Protein AF-A0AAW1I4V8-F1 (afdb_monomer_lite)

Radius of gyration: 15.73 Å; chains: 1; bounding box: 42×26×52 Å

Structure (mmCIF, N/CA/C/O backbone):
data_AF-A0AAW1I4V8-F1
#
_entry.id   AF-A0AAW1I4V8-F1
#
loop_
_atom_site.group_PDB
_atom_site.id
_atom_site.type_symbol
_atom_site.label_atom_id
_atom_site.label_alt_id
_atom_site.label_comp_id
_atom_site.label_asym_id
_atom_site.label_entity_id
_atom_site.label_seq_id
_atom_site.pdbx_PDB_ins_code
_atom_site.Cartn_x
_atom_site.Cartn_y
_atom_site.Cartn_z
_atom_site.occupancy
_atom_site.B_iso_or_equiv
_atom_site.auth_seq_id
_atom_site.auth_comp_id
_atom_site.auth_asym_id
_atom_site.auth_atom_id
_atom_site.pdbx_PDB_model_num
ATOM 1 N N . MET A 1 1 ? -29.574 1.452 36.266 1.00 37.41 1 MET A N 1
ATOM 2 C CA . MET A 1 1 ? -28.415 1.976 35.521 1.00 37.41 1 MET A CA 1
ATOM 3 C C . MET A 1 1 ? -28.154 1.018 34.360 1.00 37.41 1 MET A C 1
ATOM 5 O O . MET A 1 1 ? -27.573 -0.029 34.590 1.00 37.41 1 MET A O 1
ATOM 9 N N . HIS A 1 2 ? -28.718 1.272 33.174 1.00 34.50 2 HIS A N 1
ATOM 10 C CA . HIS A 1 2 ? -28.468 0.459 31.974 1.00 34.50 2 HIS A CA 1
ATOM 11 C C . HIS A 1 2 ? -27.445 1.214 31.123 1.00 34.50 2 HIS A C 1
ATOM 13 O O . HIS A 1 2 ? -27.752 2.274 30.583 1.00 34.50 2 HIS A O 1
ATOM 19 N N . GLU A 1 3 ? -26.219 0.706 31.084 1.00 36.41 3 GLU A N 1
ATOM 20 C CA . GLU A 1 3 ? -25.115 1.264 30.307 1.00 36.41 3 GLU A CA 1
ATOM 21 C C . GLU A 1 3 ? -25.362 0.935 28.823 1.00 36.41 3 GLU A C 1
ATOM 23 O O . GLU A 1 3 ? -25.250 -0.217 28.407 1.00 36.41 3 GLU A O 1
ATOM 28 N N . SER A 1 4 ? -25.749 1.936 28.025 1.00 38.56 4 SER A N 1
ATOM 29 C CA . SER A 1 4 ? -25.812 1.825 26.563 1.00 38.56 4 SER A CA 1
ATOM 30 C C . SER A 1 4 ? -24.439 1.435 26.000 1.00 38.56 4 SER A C 1
ATOM 32 O O . SER A 1 4 ? -23.430 1.986 26.457 1.00 38.56 4 SER A O 1
ATOM 34 N N . PRO A 1 5 ? -24.358 0.559 24.980 1.00 43.31 5 PRO A N 1
ATOM 35 C CA . PRO A 1 5 ? -23.096 0.283 24.313 1.00 43.31 5 PRO A CA 1
ATOM 36 C C . PRO A 1 5 ? -22.607 1.586 23.680 1.00 43.31 5 PRO A C 1
ATOM 38 O O . PRO A 1 5 ? -23.241 2.131 22.775 1.00 43.31 5 PRO A O 1
ATOM 41 N N . LYS A 1 6 ? -21.509 2.132 24.219 1.00 41.84 6 LYS A N 1
ATOM 42 C CA . LYS A 1 6 ? -20.831 3.303 23.664 1.00 41.84 6 LYS A CA 1
ATOM 43 C C . LYS A 1 6 ? -20.480 2.962 22.222 1.00 41.84 6 LYS A C 1
ATOM 45 O O . LYS A 1 6 ? -19.616 2.125 21.982 1.00 41.84 6 LYS A O 1
ATOM 50 N N . SER A 1 7 ? -21.175 3.603 21.288 1.00 44.47 7 SER A N 1
ATOM 51 C CA . SER A 1 7 ? -20.802 3.635 19.882 1.00 44.47 7 SER A CA 1
ATOM 52 C C . SER A 1 7 ? -19.355 4.116 19.834 1.00 44.47 7 SER A C 1
ATOM 54 O O . SER A 1 7 ? -19.092 5.289 20.101 1.00 44.47 7 SER A O 1
ATOM 56 N N . MET A 1 8 ? -18.411 3.198 19.610 1.00 43.25 8 MET A N 1
ATOM 57 C CA . MET A 1 8 ? -17.019 3.569 19.392 1.00 43.25 8 MET A CA 1
ATOM 58 C C . MET A 1 8 ? -17.027 4.541 18.212 1.00 43.25 8 MET A C 1
ATOM 60 O O . MET A 1 8 ? -17.596 4.200 17.168 1.00 43.25 8 MET A O 1
ATOM 64 N N . PRO A 1 9 ? -16.505 5.771 18.372 1.00 46.69 9 PRO A N 1
ATOM 65 C CA . PRO A 1 9 ? -16.345 6.646 17.228 1.00 46.69 9 PRO A CA 1
ATOM 66 C C . PRO A 1 9 ? -15.528 5.875 16.184 1.00 46.69 9 PRO A C 1
ATOM 68 O O . PRO A 1 9 ? -14.619 5.130 16.572 1.00 46.69 9 PRO A O 1
ATOM 71 N N . PRO A 1 10 ? -15.853 6.001 14.883 1.00 49.78 10 PRO A N 1
ATOM 72 C CA . PRO A 1 10 ? -14.990 5.445 13.852 1.00 49.78 10 PRO A CA 1
ATOM 73 C C . PRO A 1 10 ? -13.570 5.928 14.156 1.00 49.78 10 PRO A C 1
ATOM 75 O O . PRO A 1 10 ? -13.428 7.089 14.560 1.00 49.78 10 PRO A O 1
ATOM 78 N N . PRO A 1 11 ? -12.545 5.062 14.059 1.00 47.97 11 PRO A N 1
ATOM 79 C CA . PRO A 1 11 ? -11.183 5.465 14.364 1.00 47.97 11 PRO A CA 1
ATOM 80 C C . PRO A 1 11 ? -10.914 6.748 13.584 1.00 47.97 11 PRO A C 1
ATOM 82 O O . PRO A 1 11 ? -11.026 6.772 12.356 1.00 47.97 11 PRO A O 1
ATOM 85 N N . SER A 1 12 ? -10.686 7.843 14.315 1.00 56.09 12 SER A N 1
ATOM 86 C CA . SER A 1 12 ? -10.421 9.145 13.714 1.00 56.09 12 SER A CA 1
ATOM 87 C C . SER A 1 12 ? -9.320 8.968 12.673 1.00 56.09 12 SER A C 1
ATOM 89 O O . SER A 1 12 ? -8.436 8.132 12.848 1.00 56.09 12 SER A O 1
ATOM 91 N N . ALA A 1 13 ? -9.344 9.745 11.590 1.00 55.25 13 ALA A N 1
ATOM 92 C CA . ALA A 1 13 ? -8.357 9.623 10.511 1.00 55.25 13 ALA A CA 1
ATOM 93 C C . ALA A 1 13 ? -6.895 9.659 11.013 1.00 55.25 13 ALA A C 1
ATOM 95 O O . ALA A 1 13 ? -6.014 9.085 10.382 1.00 55.25 13 ALA A O 1
ATOM 96 N N . ASP A 1 14 ? -6.659 10.306 12.160 1.00 57.94 14 ASP A N 1
ATOM 97 C CA . ASP A 1 14 ? -5.379 10.307 12.865 1.00 57.94 14 ASP A CA 1
ATOM 98 C C . ASP A 1 14 ? -4.996 8.926 13.435 1.00 57.94 14 ASP A C 1
ATOM 100 O O . ASP A 1 14 ? -3.875 8.460 13.293 1.00 57.94 14 ASP A O 1
ATOM 104 N N . SER A 1 15 ? -5.953 8.188 13.991 1.00 73.75 15 SER A N 1
ATOM 105 C CA . SER A 1 15 ? -5.721 6.823 14.462 1.00 73.75 15 SER A CA 1
ATOM 106 C C . SER A 1 15 ? -5.340 5.888 13.315 1.00 73.75 15 SER A C 1
ATOM 108 O O . SER A 1 15 ? -4.427 5.090 13.472 1.00 73.75 15 SER A O 1
ATOM 110 N N . VAL A 1 16 ? -5.970 6.001 12.142 1.00 80.12 16 VAL A N 1
ATOM 111 C CA . VAL A 1 16 ? -5.712 5.071 11.027 1.00 80.12 16 VAL A CA 1
ATOM 112 C C . VAL A 1 16 ? -4.287 5.195 10.483 1.00 80.12 16 VAL A C 1
ATOM 114 O O . VAL A 1 16 ? -3.681 4.172 10.171 1.00 80.12 16 VAL A O 1
ATOM 117 N N . HIS A 1 17 ? -3.703 6.399 10.425 1.00 83.88 17 HIS A N 1
ATOM 118 C CA . HIS A 1 17 ? -2.299 6.537 10.005 1.00 83.88 17 HIS A CA 1
ATOM 119 C C . HIS A 1 17 ? -1.329 5.923 11.020 1.00 83.88 17 HIS A C 1
ATOM 121 O O . HIS A 1 17 ? -0.354 5.283 10.616 1.00 83.88 17 HIS A O 1
ATOM 127 N N . VAL A 1 18 ? -1.614 6.070 12.322 1.00 85.25 18 VAL A N 1
ATOM 128 C CA . VAL A 1 18 ? -0.783 5.501 13.390 1.00 85.25 18 VAL A CA 1
ATOM 129 C C . VAL A 1 18 ? -0.848 3.983 13.318 1.00 85.25 18 VAL A C 1
ATOM 131 O O . VAL A 1 18 ? 0.197 3.333 13.288 1.00 85.25 18 VAL A O 1
ATOM 134 N N . LEU A 1 19 ? -2.058 3.429 13.211 1.00 86.81 19 LEU A N 1
ATOM 135 C CA . LEU A 1 19 ? -2.276 1.987 13.113 1.00 86.81 19 LEU A CA 1
ATOM 136 C C . LEU A 1 19 ? -1.623 1.405 11.855 1.00 86.81 19 LEU A C 1
ATOM 138 O O . LEU A 1 19 ? -0.961 0.374 11.933 1.00 86.81 19 LEU A O 1
ATOM 142 N N . LEU A 1 20 ? -1.717 2.103 10.720 1.00 88.31 20 LEU A N 1
ATOM 143 C CA . LEU A 1 20 ? -1.068 1.697 9.476 1.00 88.31 20 LEU A CA 1
ATOM 144 C C . LEU A 1 20 ? 0.456 1.632 9.629 1.00 88.31 20 LEU A C 1
ATOM 146 O O . LEU A 1 20 ? 1.071 0.639 9.245 1.00 88.31 20 LEU A O 1
ATOM 150 N N . LYS A 1 21 ? 1.077 2.662 10.218 1.00 88.12 21 LYS A N 1
ATOM 151 C CA . LYS A 1 21 ? 2.523 2.654 10.491 1.00 88.12 21 LYS A CA 1
ATOM 152 C C . LYS A 1 21 ? 2.913 1.529 11.440 1.00 88.12 21 LYS A C 1
ATOM 154 O O . LYS A 1 21 ? 3.910 0.856 11.197 1.00 88.12 21 LYS A O 1
ATOM 159 N N . GLN A 1 22 ? 2.127 1.306 12.491 1.00 88.38 22 GLN A N 1
ATOM 160 C CA . GLN A 1 22 ? 2.361 0.220 13.440 1.00 88.38 22 GLN A CA 1
ATOM 161 C C . GLN A 1 22 ? 2.289 -1.144 12.754 1.00 88.38 22 GLN A C 1
ATOM 163 O O . GLN A 1 22 ? 3.213 -1.935 12.912 1.00 88.38 22 GLN A O 1
ATOM 168 N N . ALA A 1 23 ? 1.265 -1.387 11.935 1.00 89.00 23 ALA A N 1
ATOM 169 C CA . ALA A 1 23 ? 1.126 -2.623 11.170 1.00 89.00 23 ALA A CA 1
ATOM 170 C C . ALA A 1 23 ? 2.322 -2.848 10.228 1.00 89.00 23 ALA A C 1
ATOM 172 O O . ALA A 1 23 ? 2.895 -3.936 10.195 1.00 89.00 23 ALA A O 1
ATOM 173 N N . LEU A 1 24 ? 2.756 -1.797 9.520 1.00 88.06 24 LEU A N 1
ATOM 174 C CA . LEU A 1 24 ? 3.912 -1.839 8.615 1.00 88.06 24 LEU A CA 1
ATOM 175 C C . LEU A 1 24 ? 5.248 -2.058 9.340 1.00 88.06 24 LEU A C 1
ATOM 177 O O . LEU A 1 24 ? 6.196 -2.581 8.753 1.00 88.06 24 LEU A O 1
ATOM 181 N N . HIS A 1 25 ? 5.373 -1.608 10.589 1.00 86.94 25 HIS A N 1
ATOM 182 C CA . HIS A 1 25 ? 6.596 -1.773 11.383 1.00 86.94 25 HIS A CA 1
ATOM 183 C C . HIS A 1 25 ? 6.631 -3.110 12.119 1.00 86.94 25 HIS A C 1
ATOM 185 O O . HIS A 1 25 ? 7.714 -3.666 12.284 1.00 86.94 25 HIS A O 1
ATOM 191 N N . ALA A 1 26 ? 5.471 -3.626 12.518 1.00 86.19 26 ALA A N 1
ATOM 192 C CA . ALA A 1 26 ? 5.325 -4.917 13.179 1.00 86.19 26 ALA A CA 1
ATOM 193 C C . ALA A 1 26 ? 5.274 -6.112 12.203 1.00 86.19 26 ALA A C 1
ATOM 195 O O . ALA A 1 26 ? 5.274 -7.250 12.661 1.00 86.19 26 ALA A O 1
ATOM 196 N N . ASP A 1 27 ? 5.228 -5.867 10.884 1.00 80.44 27 ASP A N 1
ATOM 197 C CA . ASP A 1 27 ? 4.939 -6.875 9.841 1.00 80.44 27 ASP A CA 1
ATOM 198 C C . ASP A 1 27 ? 3.609 -7.621 10.091 1.00 80.44 27 ASP A C 1
ATOM 200 O O . ASP A 1 27 ? 3.405 -8.772 9.698 1.00 80.44 27 ASP A O 1
ATOM 204 N N . ASP A 1 28 ? 2.673 -6.953 10.770 1.00 85.19 28 ASP A N 1
ATOM 205 C CA . ASP A 1 28 ? 1.430 -7.553 11.240 1.00 85.19 28 ASP A CA 1
ATOM 206 C C . ASP A 1 28 ? 0.366 -7.490 10.138 1.00 85.19 28 ASP A C 1
ATOM 208 O O . ASP A 1 28 ? -0.438 -6.560 10.034 1.00 85.19 28 ASP A O 1
ATOM 212 N N . ARG A 1 29 ? 0.407 -8.484 9.247 1.00 82.88 29 ARG A N 1
ATOM 213 C CA . ARG A 1 29 ? -0.484 -8.595 8.080 1.00 82.88 29 ARG A CA 1
ATOM 214 C C . ARG A 1 29 ? -1.980 -8.577 8.417 1.00 82.88 29 ARG A C 1
ATOM 216 O O . ARG A 1 29 ? -2.698 -7.859 7.722 1.00 82.88 29 ARG A O 1
ATOM 223 N N . PRO A 1 30 ? -2.502 -9.326 9.409 1.00 84.38 30 PRO A N 1
ATOM 224 C CA . PRO A 1 30 ? -3.923 -9.238 9.741 1.00 84.38 30 PRO A CA 1
ATOM 225 C C . PRO A 1 30 ? -4.308 -7.840 10.238 1.00 84.38 30 PRO A C 1
ATOM 227 O O . PRO A 1 30 ? -5.369 -7.344 9.861 1.00 84.38 30 PRO A O 1
ATOM 230 N N . PHE A 1 31 ? -3.428 -7.160 10.979 1.00 85.94 31 PHE A N 1
ATOM 231 C CA . PHE 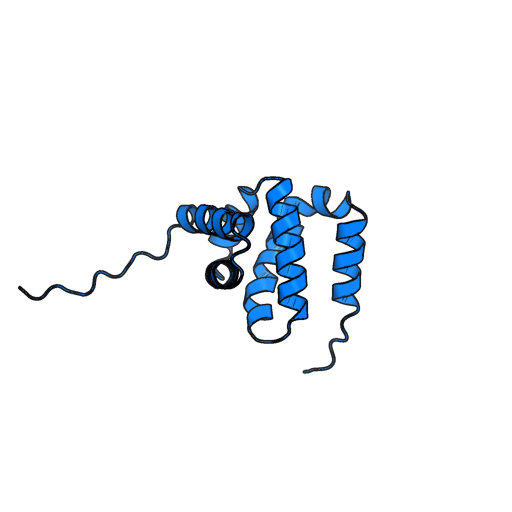A 1 31 ? -3.678 -5.785 11.411 1.00 85.94 31 PHE A CA 1
ATOM 232 C C . PHE A 1 31 ? -3.609 -4.774 10.255 1.00 85.94 31 PHE A C 1
ATOM 234 O O . PHE A 1 31 ? -4.427 -3.855 10.159 1.00 85.94 31 PHE A O 1
ATOM 241 N N . LEU A 1 32 ? -2.691 -4.987 9.308 1.00 88.44 32 LEU A N 1
ATOM 242 C CA . LEU A 1 32 ? -2.618 -4.208 8.073 1.00 88.44 32 LEU A CA 1
ATOM 243 C C . LEU A 1 32 ? -3.906 -4.353 7.251 1.00 88.44 32 LEU A C 1
ATOM 245 O O . LEU A 1 32 ? -4.411 -3.367 6.719 1.00 88.44 32 LEU A O 1
ATOM 249 N N . LEU A 1 33 ? -4.465 -5.563 7.170 1.00 85.75 33 LEU A N 1
ATOM 250 C CA . LEU A 1 33 ? -5.730 -5.822 6.480 1.00 85.75 33 LEU A CA 1
ATOM 251 C C . LEU A 1 33 ? -6.923 -5.141 7.150 1.00 85.75 33 LEU A C 1
ATOM 253 O O . LEU A 1 33 ? -7.793 -4.626 6.447 1.00 85.75 33 LEU A O 1
ATOM 257 N N . GLU A 1 34 ? -6.947 -5.088 8.481 1.00 85.75 34 GLU A N 1
ATOM 258 C CA . GLU A 1 34 ? -7.954 -4.330 9.227 1.00 85.75 34 GLU A CA 1
ATOM 259 C C . GLU A 1 34 ? -7.871 -2.829 8.903 1.00 85.75 34 GLU A C 1
ATOM 261 O O . GLU A 1 34 ? -8.892 -2.202 8.611 1.00 85.75 34 GLU A O 1
ATOM 266 N N . CYS A 1 35 ? -6.655 -2.273 8.826 1.00 88.12 35 CYS A N 1
ATOM 267 C CA . CYS A 1 35 ? -6.436 -0.887 8.399 1.00 88.12 35 CYS A CA 1
ATOM 268 C C . CYS A 1 35 ? -6.915 -0.648 6.956 1.00 88.12 35 CYS A C 1
ATOM 270 O O . CYS A 1 35 ? -7.609 0.333 6.680 1.00 88.12 35 CYS A O 1
ATOM 272 N N . LEU A 1 36 ? -6.584 -1.567 6.042 1.00 87.56 36 LEU A N 1
ATOM 273 C CA . LEU A 1 36 ? -6.987 -1.519 4.631 1.00 87.56 36 LEU A CA 1
ATOM 274 C C . LEU A 1 36 ? -8.505 -1.648 4.440 1.00 87.56 36 LEU A C 1
ATOM 276 O O . LEU A 1 36 ? -9.037 -1.197 3.425 1.00 87.56 36 LEU A O 1
ATOM 280 N N . GLY A 1 37 ? -9.209 -2.230 5.415 1.00 84.75 37 GLY A N 1
ATOM 281 C CA . GLY A 1 37 ? -10.669 -2.302 5.450 1.00 84.75 37 GLY A CA 1
ATOM 282 C C . GLY A 1 37 ? -11.350 -0.932 5.499 1.00 84.75 37 GLY A C 1
ATOM 283 O O . GLY A 1 37 ? -12.525 -0.820 5.147 1.00 84.75 37 GLY A O 1
ATOM 284 N N . ASN A 1 38 ? -10.625 0.130 5.868 1.00 85.56 38 ASN A N 1
ATOM 285 C CA . ASN A 1 38 ? -11.139 1.486 5.758 1.00 85.56 38 ASN A CA 1
ATOM 286 C C . ASN A 1 38 ? -11.135 1.949 4.291 1.00 85.56 38 ASN A C 1
ATOM 288 O O . ASN A 1 38 ? -10.083 2.206 3.706 1.00 85.56 38 ASN A O 1
ATOM 292 N N . GLN A 1 39 ? -12.332 2.062 3.709 1.00 82.62 39 GLN A N 1
ATOM 293 C CA . GLN A 1 39 ? -12.548 2.496 2.325 1.00 82.62 39 GLN A CA 1
ATOM 294 C C . GLN A 1 39 ? -12.883 3.993 2.194 1.00 82.62 39 GLN A C 1
ATOM 296 O O . GLN A 1 39 ? -13.207 4.462 1.099 1.00 82.62 39 GLN A O 1
ATOM 301 N N . ASP A 1 40 ? -12.814 4.766 3.283 1.00 87.50 40 ASP A N 1
ATOM 302 C CA . ASP A 1 40 ? -13.033 6.208 3.216 1.00 87.50 40 ASP A CA 1
ATOM 303 C C . ASP A 1 40 ? -11.853 6.897 2.515 1.00 87.50 40 ASP A C 1
ATOM 305 O O . ASP A 1 40 ? -10.746 6.993 3.046 1.00 87.50 40 ASP A O 1
ATOM 309 N N . ASN A 1 41 ? -12.099 7.415 1.310 1.00 85.12 41 ASN A N 1
ATOM 310 C CA . ASN A 1 41 ? -11.064 8.047 0.489 1.00 85.12 41 ASN A CA 1
ATOM 311 C C . ASN A 1 41 ? -10.336 9.190 1.214 1.00 85.12 41 ASN A C 1
ATOM 313 O O . ASN A 1 41 ? -9.136 9.358 1.012 1.00 85.12 41 ASN A O 1
ATOM 317 N N . LYS A 1 42 ? -11.016 9.968 2.072 1.00 86.50 42 LYS A N 1
ATOM 318 C CA . LYS A 1 42 ? -10.362 11.070 2.795 1.00 86.50 42 LYS A CA 1
ATOM 319 C C . LYS A 1 42 ? -9.392 10.524 3.836 1.00 86.50 42 LYS A C 1
ATOM 321 O O . LYS A 1 42 ? -8.291 11.058 3.971 1.00 86.50 42 LYS A O 1
ATOM 326 N N . VAL A 1 43 ? -9.775 9.457 4.537 1.00 87.62 43 VAL A N 1
ATOM 327 C CA . VAL A 1 43 ? -8.903 8.785 5.507 1.00 87.62 43 VAL A CA 1
ATOM 328 C C . VAL A 1 43 ? -7.705 8.141 4.816 1.00 87.62 43 VAL A C 1
ATOM 330 O O . VAL A 1 43 ? -6.581 8.328 5.283 1.00 87.62 43 VAL A O 1
ATOM 333 N N . ILE A 1 44 ? -7.914 7.456 3.689 1.00 89.25 44 ILE A N 1
ATOM 334 C CA . ILE A 1 44 ? -6.835 6.842 2.900 1.00 89.25 44 ILE A CA 1
ATOM 335 C C . ILE A 1 44 ? -5.834 7.913 2.455 1.00 89.25 44 ILE A C 1
ATOM 337 O O . ILE A 1 44 ? -4.644 7.812 2.745 1.00 89.25 44 ILE A O 1
ATOM 341 N N . THR A 1 45 ? -6.313 8.976 1.805 1.00 87.94 45 THR A N 1
ATOM 342 C CA . THR A 1 45 ? -5.461 10.054 1.285 1.00 87.94 45 THR A CA 1
ATOM 343 C C . THR A 1 45 ? -4.710 10.787 2.395 1.00 87.94 45 THR A C 1
ATOM 345 O O . THR A 1 45 ? -3.524 11.078 2.225 1.00 87.94 45 THR A O 1
ATOM 348 N N . ASN A 1 46 ? -5.352 11.062 3.536 1.00 88.56 46 ASN A N 1
ATOM 349 C CA . ASN A 1 46 ? -4.676 11.667 4.686 1.00 88.56 46 ASN A CA 1
ATOM 350 C C . ASN A 1 46 ? -3.610 10.726 5.268 1.00 88.56 46 ASN A C 1
ATOM 352 O O . ASN A 1 46 ? -2.480 11.145 5.498 1.00 88.56 46 ASN A O 1
ATOM 356 N N . SER A 1 47 ? -3.937 9.444 5.441 1.00 88.75 47 SER A N 1
ATOM 357 C CA . SER A 1 47 ? -3.010 8.459 6.009 1.00 88.75 47 SER A CA 1
ATOM 358 C C . SER A 1 47 ? -1.777 8.279 5.126 1.00 88.75 47 SER A C 1
ATOM 360 O O . SER A 1 47 ? -0.652 8.333 5.615 1.00 88.75 47 SER A O 1
ATOM 362 N N . VAL A 1 48 ? -1.979 8.148 3.812 1.00 89.00 48 VAL A N 1
ATOM 363 C CA . VAL A 1 48 ? -0.905 7.989 2.823 1.00 89.00 48 VAL A CA 1
ATOM 364 C C . VAL A 1 48 ? -0.048 9.255 2.679 1.00 89.00 48 VAL A C 1
ATOM 366 O O . VAL A 1 48 ? 1.161 9.150 2.469 1.00 89.00 48 VAL A O 1
ATOM 369 N N . SER A 1 49 ? -0.625 10.453 2.841 1.00 88.12 49 SER A N 1
ATOM 370 C CA . SER A 1 49 ? 0.143 11.713 2.875 1.00 88.12 49 SER A CA 1
ATOM 371 C C . SER A 1 49 ? 1.134 11.790 4.034 1.00 88.12 49 SER A C 1
ATOM 373 O O . SER A 1 49 ? 2.162 12.447 3.906 1.00 88.12 49 SER A O 1
ATOM 375 N N . GLN A 1 50 ? 0.836 11.142 5.163 1.00 87.25 50 GLN A N 1
ATOM 376 C CA . GLN A 1 50 ? 1.661 11.207 6.375 1.00 87.25 50 GLN A CA 1
ATOM 377 C C . GLN A 1 50 ? 2.728 10.101 6.464 1.00 87.25 50 GLN A C 1
ATOM 379 O O . GLN A 1 50 ? 3.455 10.002 7.463 1.00 87.25 50 GLN A O 1
ATOM 384 N N . LEU A 1 51 ? 2.833 9.248 5.442 1.00 86.75 51 LEU A N 1
ATOM 385 C CA . LEU A 1 51 ? 3.843 8.196 5.373 1.00 86.75 51 LEU A CA 1
ATOM 386 C C . LEU A 1 51 ? 5.220 8.765 5.026 1.00 86.75 51 LEU A C 1
ATOM 388 O O . LEU A 1 51 ? 5.355 9.672 4.205 1.00 86.75 51 LEU A O 1
ATOM 392 N N . SER A 1 52 ? 6.257 8.203 5.647 1.00 87.19 52 SER A N 1
ATOM 393 C CA . SER A 1 52 ? 7.637 8.480 5.248 1.00 87.19 52 SER A CA 1
ATOM 394 C C . SER A 1 52 ? 7.989 7.717 3.965 1.00 87.19 52 SER A C 1
ATOM 396 O O . SER A 1 52 ? 7.336 6.730 3.626 1.00 87.19 52 SER A O 1
ATOM 398 N N . ALA A 1 53 ? 9.060 8.118 3.271 1.00 83.00 53 ALA A N 1
ATOM 399 C CA . ALA A 1 53 ? 9.543 7.414 2.077 1.00 83.00 53 ALA A CA 1
ATOM 400 C C . ALA A 1 53 ? 9.763 5.908 2.320 1.00 83.00 53 ALA A C 1
ATOM 402 O O . ALA A 1 53 ? 9.394 5.092 1.483 1.00 83.00 53 ALA A O 1
ATOM 403 N N . ALA A 1 54 ? 10.302 5.526 3.484 1.00 85.88 54 ALA A N 1
ATOM 404 C CA . ALA A 1 54 ? 10.510 4.123 3.839 1.00 85.88 54 ALA A CA 1
ATOM 405 C C . ALA A 1 54 ? 9.186 3.361 4.027 1.00 85.88 54 ALA A C 1
ATOM 407 O O . ALA A 1 54 ? 9.052 2.230 3.558 1.00 85.88 54 ALA A O 1
ATOM 408 N N . ASP A 1 55 ? 8.200 3.985 4.674 1.00 87.88 55 ASP A N 1
ATOM 409 C CA . ASP A 1 55 ? 6.891 3.368 4.907 1.00 87.88 55 ASP A CA 1
ATOM 410 C C . ASP A 1 55 ? 6.096 3.217 3.602 1.00 87.88 55 ASP A C 1
ATOM 412 O O . ASP A 1 55 ? 5.372 2.238 3.441 1.00 87.88 55 ASP A O 1
ATOM 416 N N . ILE A 1 56 ? 6.270 4.142 2.649 1.00 88.25 56 ILE A N 1
ATOM 417 C CA . ILE A 1 56 ? 5.653 4.077 1.314 1.00 88.25 56 ILE A CA 1
ATOM 418 C C . ILE A 1 56 ? 6.077 2.801 0.585 1.00 88.25 56 ILE A C 1
ATOM 420 O O . ILE A 1 56 ? 5.219 2.088 0.066 1.00 88.25 56 ILE A O 1
ATOM 424 N N . PHE A 1 57 ? 7.374 2.481 0.569 1.00 85.25 57 PHE A N 1
ATOM 425 C CA . PHE A 1 57 ? 7.863 1.273 -0.102 1.00 85.25 57 PHE A CA 1
ATOM 426 C C . PHE A 1 57 ? 7.411 -0.007 0.607 1.00 85.25 57 PHE A C 1
ATOM 428 O O . PHE A 1 57 ? 6.994 -0.951 -0.061 1.00 85.25 57 PHE A O 1
ATOM 435 N N . LYS A 1 58 ? 7.418 -0.029 1.948 1.00 89.25 58 LYS A N 1
ATOM 436 C CA . LYS A 1 58 ? 6.884 -1.163 2.725 1.00 89.25 58 LYS A CA 1
ATOM 437 C C . LYS A 1 58 ? 5.400 -1.398 2.449 1.00 89.25 58 LYS A C 1
ATOM 439 O O . LYS A 1 58 ? 4.971 -2.540 2.283 1.00 89.25 58 LYS A O 1
ATOM 444 N N . LEU A 1 59 ? 4.622 -0.318 2.382 1.00 89.25 59 LEU A N 1
ATOM 445 C CA . LEU A 1 59 ? 3.202 -0.390 2.067 1.00 89.25 59 LEU A CA 1
ATOM 446 C C . LEU A 1 59 ? 2.977 -0.861 0.632 1.00 89.25 59 LEU A C 1
ATOM 448 O O . LEU A 1 59 ? 2.112 -1.701 0.411 1.00 89.25 59 LEU A O 1
ATOM 452 N N . LEU A 1 60 ? 3.762 -0.369 -0.330 1.00 88.44 60 LEU A N 1
ATOM 453 C CA . LEU A 1 60 ? 3.686 -0.802 -1.724 1.00 88.44 60 LEU A CA 1
ATOM 454 C C . LEU A 1 60 ? 3.940 -2.310 -1.861 1.00 88.44 60 LEU A C 1
ATOM 456 O O . LEU A 1 60 ? 3.136 -2.998 -2.485 1.00 88.44 60 LEU A O 1
ATOM 460 N N . ASP A 1 61 ? 5.013 -2.823 -1.255 1.00 87.44 61 ASP A N 1
ATOM 461 C CA . ASP A 1 61 ? 5.346 -4.254 -1.278 1.00 87.44 61 ASP A CA 1
ATOM 462 C C . ASP A 1 61 ? 4.234 -5.103 -0.639 1.00 87.44 61 ASP A C 1
ATOM 464 O O . ASP A 1 61 ? 3.741 -6.064 -1.237 1.00 87.44 61 ASP A O 1
ATOM 468 N N . SER A 1 62 ? 3.739 -4.661 0.521 1.00 89.00 62 SER A N 1
ATOM 469 C CA . SER A 1 62 ? 2.630 -5.316 1.219 1.00 89.00 62 SER A CA 1
ATOM 470 C C . SER A 1 62 ? 1.352 -5.338 0.376 1.00 89.00 62 SER A C 1
ATOM 472 O O . SER A 1 62 ? 0.707 -6.378 0.258 1.00 89.00 62 SER A O 1
ATOM 474 N N . LEU A 1 63 ? 0.993 -4.214 -0.253 1.00 87.62 63 LEU A N 1
ATOM 475 C CA . LEU A 1 63 ? -0.173 -4.107 -1.134 1.00 87.62 63 LEU A CA 1
ATOM 476 C C . LEU A 1 63 ? -0.044 -5.028 -2.347 1.00 87.62 63 LEU A C 1
ATOM 478 O O . LEU A 1 63 ? -1.003 -5.714 -2.689 1.00 87.62 63 LEU A O 1
ATOM 482 N N . ILE A 1 64 ? 1.130 -5.079 -2.978 1.00 85.06 64 ILE A N 1
ATOM 483 C CA . ILE A 1 64 ? 1.396 -5.970 -4.114 1.00 85.06 64 ILE A CA 1
ATOM 484 C C . ILE A 1 64 ? 1.230 -7.433 -3.690 1.00 85.06 64 ILE A C 1
ATOM 486 O O . ILE A 1 64 ? 0.527 -8.184 -4.368 1.00 85.06 64 ILE A O 1
ATOM 490 N N . SER A 1 65 ? 1.796 -7.818 -2.544 1.00 85.56 65 SER A N 1
ATOM 491 C CA . SER A 1 65 ? 1.654 -9.162 -1.974 1.00 85.56 65 SER A CA 1
ATOM 492 C C . SER A 1 65 ? 0.186 -9.513 -1.685 1.00 85.56 65 SER A C 1
ATOM 494 O O . SER A 1 65 ? -0.295 -10.578 -2.072 1.00 85.56 65 SER A O 1
ATOM 496 N N . ILE A 1 66 ? -0.578 -8.583 -1.101 1.00 83.75 66 ILE A N 1
ATOM 497 C CA . ILE A 1 66 ? -2.012 -8.755 -0.814 1.00 83.75 66 ILE A CA 1
ATOM 498 C C . ILE A 1 66 ? -2.840 -8.895 -2.096 1.00 83.75 66 ILE A C 1
ATOM 500 O O . ILE A 1 66 ? -3.723 -9.749 -2.176 1.00 83.75 66 ILE A O 1
ATOM 504 N N . ILE A 1 67 ? -2.553 -8.089 -3.116 1.00 81.50 67 ILE A N 1
ATOM 505 C CA . ILE A 1 67 ? -3.254 -8.146 -4.404 1.00 81.50 67 ILE A CA 1
ATOM 506 C C . ILE A 1 67 ? -2.976 -9.476 -5.117 1.00 81.50 67 ILE A C 1
ATOM 508 O O . ILE A 1 67 ? -3.884 -10.052 -5.722 1.00 81.50 67 ILE A O 1
ATOM 512 N N . GLN A 1 68 ? -1.754 -10.005 -5.004 1.00 79.00 68 GLN A N 1
ATOM 513 C CA . GLN A 1 68 ? -1.398 -11.315 -5.553 1.00 79.00 68 GLN A CA 1
ATOM 514 C C . GLN A 1 68 ? -2.133 -12.479 -4.870 1.00 79.00 68 GLN A C 1
ATOM 516 O O . GLN A 1 68 ? -2.408 -13.480 -5.534 1.00 79.00 68 GLN A O 1
ATOM 521 N N . LEU A 1 69 ? -2.507 -12.351 -3.590 1.00 75.25 69 LEU A N 1
ATOM 522 C CA . LEU A 1 69 ? -3.190 -13.409 -2.830 1.00 75.25 69 LEU A CA 1
ATOM 523 C C . LEU A 1 69 ? -4.620 -13.729 -3.328 1.00 75.25 69 LEU A C 1
ATOM 525 O O . LEU A 1 69 ? -5.142 -14.779 -2.962 1.00 75.25 69 LEU A O 1
ATOM 529 N N . ARG A 1 70 ? -5.198 -12.914 -4.235 1.00 67.81 70 ARG A N 1
ATOM 530 C CA . ARG A 1 70 ? -6.552 -13.029 -4.840 1.00 67.81 70 ARG A CA 1
ATOM 531 C C . ARG A 1 70 ? -7.713 -13.019 -3.816 1.00 67.81 70 ARG A C 1
ATOM 533 O O . ARG A 1 70 ? -7.605 -13.489 -2.693 1.00 67.81 70 ARG A O 1
ATOM 540 N N . GLY A 1 71 ? -8.878 -12.491 -4.216 1.00 71.69 71 GLY A N 1
ATOM 541 C CA . GLY A 1 71 ? -10.122 -12.525 -3.421 1.00 71.69 71 GLY A CA 1
ATOM 542 C C . GLY A 1 71 ? -10.627 -11.156 -2.948 1.00 71.69 71 GLY A C 1
ATOM 543 O O . GLY A 1 71 ? -10.222 -10.121 -3.469 1.00 71.69 71 GLY A O 1
ATOM 544 N N . ALA A 1 72 ? -11.528 -11.144 -1.956 1.00 69.62 72 ALA A N 1
ATOM 545 C CA . ALA A 1 72 ? -12.200 -9.929 -1.459 1.00 69.62 72 ALA A CA 1
ATOM 546 C C . ALA A 1 72 ? -11.228 -8.853 -0.935 1.00 69.62 72 ALA A C 1
ATOM 548 O O . ALA A 1 72 ? -11.519 -7.660 -0.979 1.00 69.62 72 ALA A O 1
ATOM 549 N N . VAL A 1 73 ? -10.036 -9.279 -0.515 1.00 73.81 73 VAL A N 1
ATOM 550 C CA . VAL A 1 73 ? -8.946 -8.429 -0.024 1.00 73.81 73 VAL A CA 1
ATOM 551 C C . VAL A 1 73 ? -8.443 -7.440 -1.084 1.00 73.81 73 VAL A C 1
ATOM 553 O O . VAL A 1 73 ? -7.986 -6.346 -0.753 1.00 73.81 73 VAL A O 1
ATOM 556 N N . LEU A 1 74 ? -8.602 -7.786 -2.367 1.00 78.31 74 LEU A N 1
ATOM 557 C CA . LEU A 1 74 ? -8.281 -6.922 -3.500 1.00 78.31 74 LEU A CA 1
ATOM 558 C C . LEU A 1 74 ? -9.085 -5.617 -3.466 1.00 78.31 74 LEU A C 1
ATOM 560 O O . LEU A 1 74 ? -8.538 -4.543 -3.701 1.00 78.31 74 LEU A O 1
ATOM 564 N N . VAL A 1 75 ? -10.376 -5.708 -3.137 1.00 79.88 75 VAL A N 1
ATOM 565 C CA . VAL A 1 75 ? -11.290 -4.556 -3.109 1.00 79.88 75 VAL A CA 1
ATOM 566 C C . VAL A 1 75 ? -10.860 -3.551 -2.039 1.00 79.88 75 VAL A C 1
ATOM 568 O O . VAL A 1 75 ? -10.993 -2.346 -2.235 1.00 79.88 75 VAL A O 1
ATOM 571 N N . CYS A 1 76 ? -10.285 -4.038 -0.938 1.00 83.19 76 CYS A N 1
ATOM 572 C CA . CYS A 1 76 ? -9.716 -3.204 0.116 1.00 83.19 76 CYS A CA 1
ATOM 573 C C . CYS A 1 76 ? -8.343 -2.640 -0.274 1.00 83.19 76 CYS A C 1
ATOM 575 O O . CYS A 1 76 ? -8.088 -1.470 -0.039 1.00 83.19 76 CYS A O 1
ATOM 577 N N . ALA A 1 77 ? -7.469 -3.417 -0.918 1.00 85.38 77 ALA A N 1
ATOM 578 C CA . ALA A 1 77 ? -6.108 -2.979 -1.248 1.00 85.38 77 ALA A CA 1
ATOM 579 C C . ALA A 1 77 ? -6.033 -1.961 -2.409 1.00 85.38 77 ALA A C 1
ATOM 581 O O . ALA A 1 77 ? -5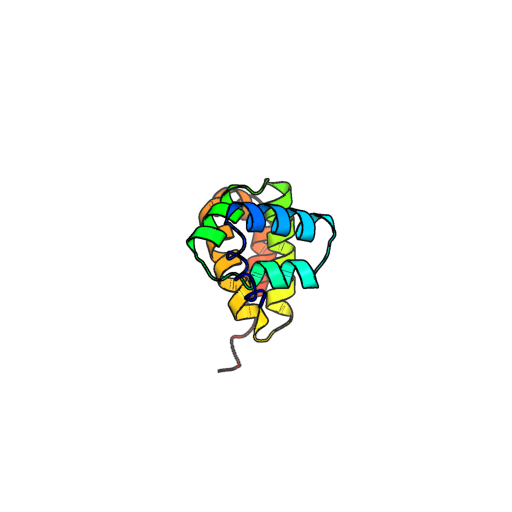.168 -1.083 -2.421 1.00 85.38 77 ALA A O 1
ATOM 582 N N . LEU A 1 78 ? -6.938 -2.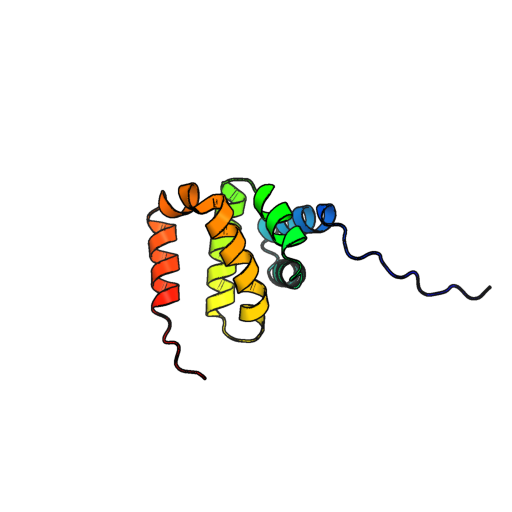046 -3.388 1.00 84.69 78 LEU A N 1
ATOM 583 C CA . LEU A 1 78 ? -6.933 -1.180 -4.575 1.00 84.69 78 LEU A CA 1
ATOM 584 C C . LEU A 1 78 ? -7.044 0.331 -4.292 1.00 84.69 78 LEU A C 1
ATOM 586 O O . LEU A 1 78 ? -6.242 1.082 -4.858 1.00 84.69 78 LEU A O 1
ATOM 590 N N . PRO A 1 79 ? -7.988 0.829 -3.466 1.00 87.56 79 PRO A N 1
ATOM 591 C CA . PRO A 1 79 ? -8.090 2.265 -3.199 1.00 87.56 79 PRO A CA 1
ATOM 592 C C . PRO A 1 79 ? -6.841 2.817 -2.493 1.00 87.56 79 PRO A C 1
ATOM 594 O O . PRO A 1 79 ? -6.419 3.939 -2.781 1.00 87.56 79 PRO A O 1
ATOM 597 N N . TRP A 1 80 ? -6.181 2.005 -1.665 1.00 90.69 80 TRP A N 1
ATOM 598 C CA . TRP A 1 80 ? -4.910 2.355 -1.030 1.00 90.69 80 TRP A CA 1
ATOM 599 C C . TRP A 1 80 ? -3.761 2.427 -2.032 1.00 90.69 80 TRP A C 1
ATOM 601 O O . TRP A 1 80 ? -3.042 3.427 -2.057 1.00 90.69 80 TRP A O 1
ATOM 611 N N . LEU A 1 81 ? -3.636 1.431 -2.918 1.00 87.56 81 LEU A N 1
ATOM 612 C CA . LEU A 1 81 ? -2.644 1.451 -3.997 1.00 87.56 81 LEU A CA 1
ATOM 613 C C . LEU A 1 81 ? -2.832 2.674 -4.903 1.00 87.56 81 LEU A C 1
ATOM 615 O O . LEU A 1 81 ? -1.866 3.354 -5.244 1.00 87.56 81 LEU A O 1
ATOM 619 N N . ARG A 1 82 ? -4.081 2.996 -5.256 1.00 87.62 82 ARG A N 1
ATOM 620 C CA . ARG A 1 82 ? -4.397 4.173 -6.071 1.00 87.62 82 ARG A CA 1
ATOM 621 C C . ARG A 1 82 ? -3.982 5.470 -5.378 1.00 87.62 82 ARG A C 1
ATOM 623 O O . ARG A 1 82 ? -3.355 6.304 -6.025 1.00 87.62 82 ARG A O 1
ATOM 630 N N . SER A 1 83 ? -4.304 5.649 -4.094 1.00 89.06 83 SER A N 1
ATOM 631 C CA . SER A 1 83 ? -3.910 6.859 -3.355 1.00 89.06 83 SER A CA 1
ATOM 632 C C . SER A 1 83 ? -2.388 6.980 -3.247 1.00 89.06 83 SER A C 1
ATOM 634 O O . SER A 1 83 ? -1.847 8.064 -3.460 1.00 89.06 83 SER A O 1
ATOM 636 N N . LEU A 1 84 ? -1.695 5.862 -3.004 1.00 88.06 84 LEU A N 1
ATOM 637 C CA . LEU A 1 84 ? -0.233 5.796 -2.945 1.00 88.06 84 LEU A CA 1
ATOM 638 C C . LEU A 1 84 ? 0.408 6.248 -4.262 1.00 88.06 84 LEU A C 1
ATOM 640 O O . LEU A 1 84 ? 1.290 7.105 -4.255 1.00 88.06 84 LEU A O 1
ATOM 644 N N . LEU A 1 85 ? -0.085 5.739 -5.393 1.00 84.56 85 LEU A N 1
ATOM 645 C CA . LEU A 1 85 ? 0.390 6.128 -6.721 1.00 84.56 85 LEU A CA 1
ATOM 646 C C . LEU A 1 85 ? 0.071 7.591 -7.045 1.00 84.56 85 LEU A C 1
ATOM 648 O O . LEU A 1 85 ? 0.922 8.291 -7.582 1.00 84.56 85 LEU A O 1
ATOM 652 N N . LEU A 1 86 ? -1.124 8.080 -6.707 1.00 85.19 86 LEU A N 1
ATOM 653 C CA . LEU A 1 86 ? -1.500 9.469 -6.983 1.00 85.19 86 LEU A CA 1
ATOM 654 C C . LEU A 1 86 ? -0.656 10.473 -6.189 1.00 85.19 86 LEU A C 1
ATOM 656 O O . LEU A 1 86 ? -0.293 11.515 -6.729 1.00 85.19 86 LEU A O 1
ATOM 660 N N . GLN A 1 87 ? -0.331 10.166 -4.932 1.00 85.19 87 GLN A N 1
ATOM 661 C CA . GLN A 1 87 ? 0.388 11.089 -4.048 1.00 85.19 87 GLN A CA 1
ATOM 662 C C . GLN A 1 87 ? 1.908 10.982 -4.179 1.00 85.19 87 GLN A C 1
ATOM 664 O O . GLN A 1 87 ? 2.599 11.993 -4.088 1.00 85.19 87 GLN A O 1
ATOM 669 N N . HIS A 1 88 ? 2.429 9.780 -4.436 1.00 83.44 88 HIS A N 1
ATOM 670 C CA . HIS A 1 88 ? 3.867 9.497 -4.389 1.00 83.44 88 HIS A CA 1
ATOM 671 C C . HIS A 1 88 ? 4.420 8.929 -5.703 1.00 83.44 88 HIS A C 1
ATOM 673 O O . HIS A 1 88 ? 5.502 8.345 -5.709 1.00 83.44 88 HIS A O 1
ATOM 679 N N . SER A 1 89 ? 3.722 9.122 -6.831 1.00 74.19 89 SER A N 1
ATOM 680 C CA . SER A 1 89 ? 4.149 8.651 -8.166 1.00 74.19 89 SER A CA 1
ATOM 681 C C . SER A 1 89 ? 5.604 8.984 -8.481 1.00 74.19 89 SER A C 1
ATOM 683 O O . SER A 1 89 ? 6.329 8.111 -8.936 1.00 74.19 89 SER A O 1
ATOM 685 N N . SER A 1 90 ? 6.056 10.207 -8.192 1.00 75.62 90 SER A N 1
ATOM 686 C CA . SER A 1 90 ? 7.441 10.633 -8.438 1.00 75.62 90 SER A CA 1
ATOM 687 C C . SER A 1 90 ? 8.467 9.760 -7.697 1.00 75.62 90 SER A C 1
ATOM 689 O O . SER A 1 90 ? 9.472 9.347 -8.273 1.00 75.62 90 SER A O 1
ATOM 691 N N . VAL A 1 91 ? 8.180 9.399 -6.441 1.00 74.69 91 VAL A N 1
ATOM 692 C CA . VAL A 1 91 ? 9.050 8.561 -5.598 1.00 74.69 91 VAL A CA 1
ATOM 693 C C . VAL A 1 91 ? 9.014 7.101 -6.053 1.00 74.69 91 VAL A C 1
ATOM 695 O O . VAL A 1 91 ? 10.052 6.448 -6.116 1.00 74.69 91 VAL A O 1
ATOM 698 N N . ILE A 1 92 ? 7.830 6.607 -6.419 1.00 74.00 92 ILE A N 1
ATOM 699 C CA . ILE A 1 92 ? 7.613 5.220 -6.851 1.00 74.00 92 ILE A CA 1
ATOM 700 C C . ILE A 1 92 ? 8.226 4.968 -8.237 1.00 74.00 92 ILE A C 1
ATOM 702 O O . ILE A 1 92 ? 8.900 3.963 -8.440 1.00 74.00 92 ILE A O 1
ATOM 706 N N . ILE A 1 93 ? 8.030 5.889 -9.184 1.00 74.50 93 ILE A N 1
ATOM 707 C CA . ILE A 1 93 ? 8.544 5.795 -10.561 1.00 74.50 93 ILE A CA 1
ATOM 708 C C . ILE A 1 93 ? 10.068 5.935 -10.598 1.00 74.50 93 ILE A C 1
ATOM 710 O O . ILE A 1 93 ? 10.715 5.323 -11.442 1.00 74.50 93 ILE A O 1
ATOM 714 N N . SER A 1 94 ? 10.657 6.692 -9.669 1.00 75.50 94 SER A N 1
ATOM 715 C CA . SER A 1 94 ? 12.115 6.848 -9.587 1.00 75.50 94 SER A CA 1
ATOM 716 C C . SER A 1 94 ? 12.848 5.558 -9.191 1.00 75.50 94 SER A C 1
ATOM 718 O O . SER A 1 94 ? 14.074 5.511 -9.270 1.00 75.50 94 SER A O 1
ATOM 720 N N . GLN A 1 95 ? 12.132 4.509 -8.770 1.00 74.56 95 GLN A N 1
ATOM 721 C CA . GLN A 1 95 ? 12.724 3.238 -8.372 1.00 74.56 95 GLN A CA 1
ATOM 722 C C . GLN A 1 95 ? 12.341 2.105 -9.335 1.00 74.56 95 GLN A C 1
ATOM 724 O O . GLN A 1 95 ? 11.194 1.664 -9.392 1.00 74.56 95 GLN A O 1
ATOM 729 N N . ASP A 1 96 ? 13.342 1.565 -10.032 1.00 70.69 96 ASP A N 1
ATOM 730 C CA . ASP A 1 96 ? 13.174 0.518 -11.052 1.00 70.69 96 ASP A CA 1
ATOM 731 C C . ASP A 1 96 ? 12.468 -0.746 -10.513 1.00 70.69 96 ASP A C 1
ATOM 733 O O . ASP A 1 96 ? 11.558 -1.293 -11.140 1.00 70.69 96 ASP A O 1
ATOM 737 N N . SER A 1 97 ? 12.792 -1.150 -9.279 1.00 74.50 97 SER A N 1
ATOM 738 C CA . SER A 1 97 ? 12.165 -2.287 -8.592 1.00 74.50 97 SER A CA 1
ATOM 739 C C . SER A 1 97 ? 10.653 -2.119 -8.413 1.00 74.50 97 SER A C 1
ATOM 741 O O . SER A 1 97 ? 9.897 -3.073 -8.602 1.00 74.50 97 SER A O 1
ATOM 743 N N . SER A 1 98 ? 10.210 -0.900 -8.088 1.00 74.25 98 SER A N 1
ATOM 744 C CA . SER A 1 98 ? 8.795 -0.578 -7.893 1.00 74.25 98 SER A CA 1
ATOM 745 C C . SER A 1 98 ? 8.031 -0.646 -9.218 1.00 74.25 98 SER A C 1
ATOM 747 O O . SER A 1 98 ? 6.954 -1.242 -9.283 1.00 74.25 98 SER A O 1
ATOM 749 N N . LEU A 1 99 ? 8.617 -0.131 -10.305 1.00 74.94 99 LEU A N 1
ATOM 750 C CA . LEU A 1 99 ? 8.042 -0.237 -11.651 1.00 74.94 99 LEU A CA 1
ATOM 751 C C . LEU A 1 99 ? 7.915 -1.688 -12.119 1.00 74.94 99 LEU A C 1
ATOM 753 O O . LEU A 1 99 ? 6.873 -2.079 -12.650 1.00 74.94 99 LEU A O 1
ATOM 757 N N . LYS A 1 100 ? 8.941 -2.512 -11.892 1.00 76.81 100 LYS A N 1
ATOM 758 C CA . LYS A 1 100 ? 8.916 -3.931 -12.269 1.00 76.81 100 LYS A CA 1
ATOM 759 C C . LYS A 1 100 ? 7.842 -4.714 -11.507 1.00 76.81 100 LYS A C 1
ATOM 761 O O . LYS A 1 100 ? 7.162 -5.561 -12.096 1.00 76.81 100 LYS A O 1
ATOM 766 N N . ALA A 1 101 ? 7.661 -4.417 -10.221 1.00 77.12 101 ALA A N 1
ATOM 767 C CA . ALA A 1 101 ? 6.642 -5.050 -9.389 1.00 77.12 101 ALA A CA 1
ATOM 768 C C . ALA A 1 101 ? 5.216 -4.645 -9.817 1.00 77.12 101 ALA A C 1
ATOM 770 O O . ALA A 1 101 ? 4.353 -5.510 -9.976 1.00 77.12 101 ALA A O 1
ATOM 771 N N . LEU A 1 102 ? 4.990 -3.359 -10.114 1.00 77.00 102 LEU A N 1
ATOM 772 C CA . LEU A 1 102 ? 3.724 -2.862 -10.671 1.00 77.00 102 LEU A CA 1
ATOM 773 C C . LEU A 1 102 ? 3.413 -3.475 -12.044 1.00 77.00 102 LEU A C 1
ATOM 775 O O . LEU A 1 102 ? 2.279 -3.875 -12.302 1.00 77.00 102 LEU A O 1
ATOM 779 N N . ASN A 1 103 ? 4.416 -3.602 -12.915 1.00 74.00 103 ASN A N 1
ATOM 780 C CA . ASN A 1 103 ? 4.234 -4.198 -14.239 1.00 74.00 103 ASN A CA 1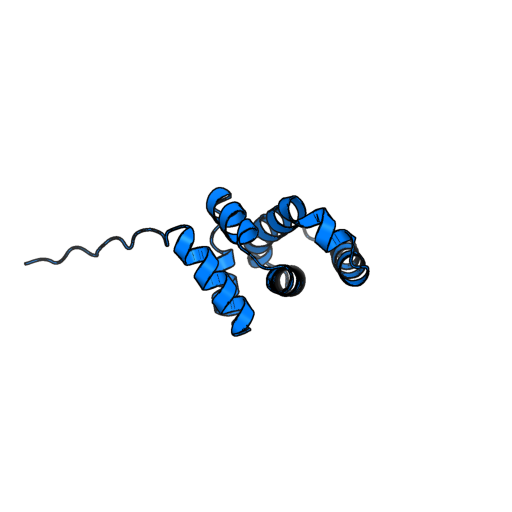
ATOM 781 C C . ASN A 1 103 ? 3.898 -5.700 -14.148 1.00 74.00 103 ASN A C 1
ATOM 783 O O . ASN A 1 103 ? 3.049 -6.209 -14.878 1.00 74.00 103 ASN A O 1
ATOM 787 N N . SER A 1 104 ? 4.492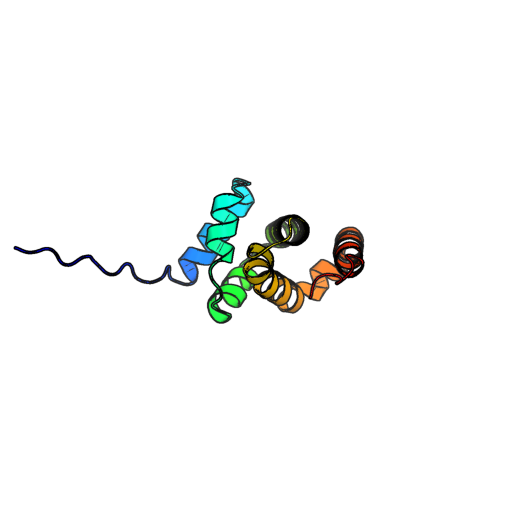 -6.402 -13.179 1.00 76.44 104 SER A N 1
ATOM 788 C CA . SER A 1 104 ? 4.146 -7.800 -12.886 1.00 76.44 104 SER A CA 1
ATOM 789 C C . SER A 1 104 ? 2.695 -7.947 -12.409 1.00 76.44 104 SER A C 1
ATOM 791 O O . SER A 1 104 ? 2.055 -8.952 -12.707 1.00 76.44 104 SER A O 1
ATOM 793 N N . LEU A 1 105 ? 2.154 -6.932 -11.723 1.00 70.94 105 LEU A N 1
ATOM 794 C CA . LEU A 1 105 ? 0.751 -6.874 -11.306 1.00 70.94 105 LEU A CA 1
ATOM 795 C C . LEU A 1 105 ? -0.207 -6.729 -12.503 1.00 70.94 105 LEU A C 1
ATOM 797 O O . LEU A 1 105 ? -1.253 -7.370 -12.530 1.00 70.94 105 LEU A O 1
ATOM 801 N N . TYR A 1 106 ? 0.158 -5.914 -13.500 1.00 66.69 106 TYR A N 1
ATOM 802 C CA . TYR A 1 106 ? -0.620 -5.727 -14.734 1.00 66.69 106 TYR A CA 1
ATOM 803 C C . TYR A 1 106 ? -0.669 -6.997 -15.594 1.00 66.69 106 TYR A C 1
ATOM 805 O O . TYR A 1 106 ? -1.685 -7.300 -16.213 1.00 66.69 106 TYR A O 1
ATOM 813 N N . HIS A 1 107 ? 0.417 -7.770 -15.594 1.00 64.00 107 HIS A N 1
ATOM 814 C CA . HIS A 1 107 ? 0.496 -9.043 -16.303 1.00 64.00 107 HIS A CA 1
ATOM 815 C C . HIS A 1 107 ? -0.308 -10.179 -15.652 1.00 64.00 107 HIS A C 1
ATOM 817 O O . HIS A 1 107 ? -0.376 -11.262 -16.235 1.00 64.00 107 HIS A O 1
ATOM 823 N N . VAL A 1 108 ? -0.934 -9.966 -14.486 1.00 60.53 108 VAL A N 1
ATOM 824 C CA . VAL A 1 108 ? -1.859 -10.948 -13.908 1.00 60.53 108 VAL A CA 1
ATOM 825 C C . VAL A 1 108 ? -3.100 -11.006 -14.808 1.00 60.53 108 VAL A C 1
ATOM 827 O O . VAL A 1 108 ? -3.846 -10.028 -14.874 1.00 60.53 108 VAL A O 1
ATOM 830 N N . PRO A 1 109 ? -3.352 -12.120 -15.522 1.00 49.66 109 PRO A N 1
ATOM 831 C CA . PRO A 1 109 ? -4.465 -12.197 -16.454 1.00 49.66 109 PRO A CA 1
ATOM 832 C C . PRO A 1 109 ? -5.784 -11.979 -15.705 1.00 49.66 109 PRO A C 1
ATOM 834 O O . PRO A 1 109 ? -6.127 -12.742 -14.799 1.00 49.66 109 PRO A O 1
ATOM 837 N N . LEU A 1 110 ? -6.528 -10.956 -16.137 1.00 51.81 110 LEU A N 1
ATOM 838 C CA . LEU A 1 110 ? -7.915 -10.611 -15.777 1.00 51.81 110 LEU A CA 1
ATOM 839 C C . LEU A 1 110 ? -8.937 -11.696 -16.183 1.00 51.81 110 LEU A C 1
ATOM 841 O O . LEU A 1 110 ? -10.105 -11.412 -16.4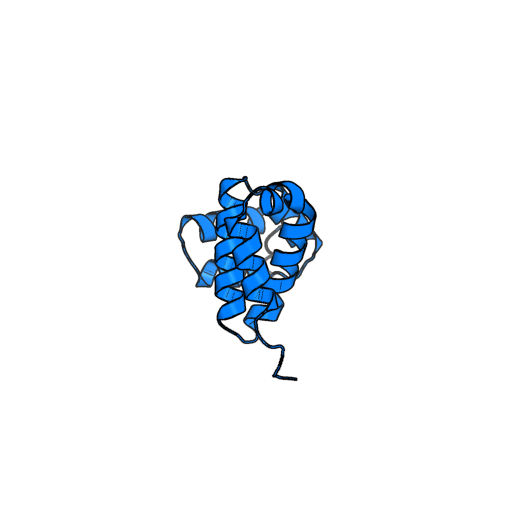22 1.00 51.81 110 LEU A O 1
ATOM 845 N N . VAL A 1 111 ? -8.520 -12.956 -16.279 1.00 47.69 111 VAL A N 1
ATOM 846 C CA . VAL A 1 111 ? -9.424 -14.084 -16.486 1.00 47.69 111 VAL A CA 1
ATOM 847 C C . VAL A 1 111 ? -9.941 -14.475 -15.114 1.00 47.69 111 VAL A C 1
ATOM 849 O O . VAL A 1 111 ? -9.304 -15.300 -14.477 1.00 47.69 111 VAL A O 1
ATOM 852 N N . TRP A 1 112 ? -10.979 -13.781 -14.640 1.00 48.78 112 TRP A N 1
ATOM 853 C CA . TRP A 1 112 ? -12.094 -14.271 -13.808 1.00 48.78 112 TRP A CA 1
ATOM 854 C C . TRP A 1 112 ? -13.089 -13.104 -13.629 1.00 48.78 112 TRP A C 1
ATOM 856 O O . TRP A 1 112 ? -13.136 -12.470 -12.574 1.00 48.78 112 TRP A O 1
ATOM 866 N N . TYR A 1 113 ? -13.841 -12.804 -14.690 1.00 44.03 113 TYR A N 1
ATOM 867 C CA . TYR A 1 113 ? -15.206 -12.277 -14.594 1.00 44.03 113 TYR A CA 1
ATOM 868 C C . TYR A 1 113 ? -16.126 -13.298 -15.258 1.00 44.03 113 TYR A C 1
ATOM 870 O O . TYR A 1 113 ? -15.703 -13.832 -16.312 1.00 44.03 113 TYR A O 1
#

Sequence (113 aa):
MHESPKSMPPPSADSVHVLLKQALHADDRPFLLECLGNQDNKVITNSVSQLSAADIFKLLDSLISIIQLRGAVLVCALPWLRSLLLQHSSVIISQDSSLKALNSLYHVPLVWY

Organism: Saponaria officinalis (NCBI:txid3572)

InterPro domains:
  IPR007148 Small-subunit processome, Utp12 [PF04003] (31-107)
  IPR052414 U3 small nucleolar RNA-associated WD repeat-containing protein [PTHR44267] (9-107)

pLDDT: mean 76.31, std 15.14, range [34.5, 90.69]

Foldseek 3Di:
DDDDDPPDPDQPLVNLLVQCVVCLVVVPLVSNLVSLVDPPLVSLLVSLLPDDLVSLVSLLVSLLVQCVVDDPSVVSSVSNNVSSCVNCVVSQVVDPVSVVSVVVSVPPDPPDD

Secondary structure (DSSP, 8-state):
-------PPP--HHHHHHHHHHHHHHT-HHHHHHHHT---HHHHHHHHHT--HHHHHHHHHHHHHHHHT-STHHHHHHHHHHHHHHHHHHHHHT-HHHHHHHHHHHTS-----